Protein AF-A0A644U5X6-F1 (afdb_monomer_lite)

Sequence (179 aa):
MILKSAFLFFARYPDHIGVLKNFNRRSSDDIYLSFKESAESMPVKSLFPEITDYVFGVSDDAVKKRISTIQGLYLFVDYGNIRTVENALKVKRDSFDLSITIAKPFSSNAGLDSIDELLTINRTLELLSLIKSDISQNREDPYVKKLTLPTEIIPFASRELSNSFGFSMVFQMEGIEMI

Organism: NCBI:txid1076179

Foldseek 3Di:
DLLLVVLLVVQLAEALVQSLVVLVDDDPDPVSVVSSVSSVPRPHHHPPHQAPHEAEEAPDPVSLVVLLVDAGKHKYKHWDDWDWDADPVRFIKIKIKIKIFIKGADAPPPPDDPVNVVVRQVVLVVSVVVVLVVLVVVCVPPQSVQKDRFPDKAWDADVSSNRMTYIMTIIMGMDTPPD

Structure (mmCIF, N/CA/C/O backbone):
data_AF-A0A644U5X6-F1
#
_entry.id   AF-A0A644U5X6-F1
#
loop_
_atom_site.group_PDB
_atom_site.id
_atom_site.type_symbol
_atom_site.label_atom_id
_atom_site.label_alt_id
_atom_site.label_comp_id
_atom_site.label_asym_id
_atom_site.label_entity_id
_atom_site.label_seq_id
_atom_site.pdbx_PDB_ins_code
_atom_site.Cartn_x
_atom_site.Cartn_y
_atom_site.Cartn_z
_atom_site.occupancy
_atom_site.B_iso_or_equiv
_atom_site.auth_seq_id
_atom_site.auth_comp_id
_atom_site.auth_asym_id
_atom_site.auth_atom_id
_atom_site.pdbx_PDB_model_num
ATOM 1 N N . MET A 1 1 ? -3.638 -5.787 16.502 1.00 79.06 1 MET A N 1
ATOM 2 C CA . MET A 1 1 ? -2.913 -4.506 16.355 1.00 79.06 1 MET A CA 1
ATOM 3 C C . MET A 1 1 ? -3.249 -3.917 14.992 1.00 79.06 1 MET A C 1
ATOM 5 O O . MET A 1 1 ? -3.104 -4.630 14.005 1.00 79.06 1 MET A O 1
ATOM 9 N N . ILE A 1 2 ? -3.724 -2.669 14.936 1.00 87.25 2 ILE A N 1
ATOM 10 C CA . ILE A 1 2 ? -4.297 -2.057 13.721 1.00 87.25 2 ILE A CA 1
ATOM 11 C C . ILE A 1 2 ? -3.328 -2.011 12.531 1.00 87.25 2 ILE A C 1
ATOM 13 O O . ILE A 1 2 ? -3.717 -2.371 11.422 1.00 87.25 2 ILE A O 1
ATOM 17 N N . LEU A 1 3 ? -2.053 -1.686 12.771 1.00 91.31 3 LEU A N 1
ATOM 18 C CA . LEU A 1 3 ? -1.026 -1.628 11.725 1.00 91.31 3 LEU A CA 1
ATOM 19 C C . LEU A 1 3 ? -0.733 -3.004 11.117 1.00 91.31 3 LEU A C 1
ATOM 21 O O . LEU A 1 3 ? -0.629 -3.124 9.902 1.00 91.31 3 LEU A O 1
ATOM 25 N N . LYS A 1 4 ? -0.679 -4.063 11.939 1.00 93.31 4 LYS A N 1
ATOM 26 C CA . LYS A 1 4 ? -0.532 -5.446 11.449 1.00 93.31 4 LYS A CA 1
ATOM 27 C C . LYS A 1 4 ? -1.712 -5.832 10.553 1.00 93.31 4 LYS A C 1
ATOM 29 O O . LYS A 1 4 ? -1.512 -6.438 9.506 1.00 93.31 4 LYS A O 1
ATOM 34 N N . SER A 1 5 ? -2.933 -5.474 10.952 1.00 92.62 5 SER A N 1
ATOM 35 C CA . SER A 1 5 ? -4.136 -5.737 10.154 1.00 92.62 5 SER A CA 1
ATOM 36 C C . SER A 1 5 ? -4.123 -4.968 8.831 1.00 92.62 5 SER A C 1
ATOM 38 O O . SER A 1 5 ? -4.407 -5.569 7.801 1.00 92.62 5 SER A O 1
ATOM 40 N N . ALA A 1 6 ? -3.728 -3.690 8.843 1.00 94.00 6 ALA A N 1
ATOM 41 C CA . ALA A 1 6 ? -3.571 -2.893 7.628 1.00 94.00 6 ALA A CA 1
ATOM 42 C C . ALA A 1 6 ? -2.524 -3.493 6.685 1.00 94.00 6 ALA A C 1
ATOM 44 O O . ALA A 1 6 ? -2.807 -3.708 5.508 1.00 94.00 6 ALA A O 1
ATOM 45 N N . PHE A 1 7 ? -1.352 -3.851 7.217 1.00 96.56 7 PHE A N 1
ATOM 46 C CA . PHE A 1 7 ? -0.299 -4.504 6.447 1.00 96.56 7 PHE A CA 1
ATOM 47 C C . PHE A 1 7 ? -0.821 -5.763 5.745 1.00 96.56 7 PHE A C 1
ATOM 49 O O . PHE A 1 7 ? -0.714 -5.898 4.530 1.00 96.56 7 PHE A O 1
ATOM 56 N N . LEU A 1 8 ? -1.422 -6.687 6.503 1.00 96.81 8 LEU A N 1
ATOM 57 C CA . LEU A 1 8 ? -1.889 -7.963 5.957 1.00 96.81 8 LEU A CA 1
ATOM 58 C C . LEU A 1 8 ? -3.035 -7.779 4.956 1.00 96.81 8 LEU A C 1
ATOM 60 O O . LEU A 1 8 ? -3.099 -8.503 3.968 1.00 96.81 8 LEU A O 1
ATOM 64 N N . PHE A 1 9 ? -3.922 -6.808 5.177 1.00 95.69 9 PHE A N 1
ATOM 65 C CA . PHE A 1 9 ? -5.031 -6.546 4.266 1.00 95.69 9 PHE A CA 1
ATOM 66 C C . PHE A 1 9 ? -4.547 -6.088 2.883 1.00 95.69 9 PHE A C 1
ATOM 68 O O . PHE A 1 9 ? -4.966 -6.646 1.865 1.00 95.69 9 PHE A O 1
ATOM 75 N N . PHE A 1 10 ? -3.634 -5.111 2.839 1.00 96.94 10 PHE A N 1
ATOM 76 C CA . PHE A 1 10 ? -3.108 -4.574 1.579 1.00 96.94 10 PHE A CA 1
ATOM 77 C C . PHE A 1 10 ? -2.022 -5.459 0.946 1.00 96.94 10 PHE A C 1
ATOM 79 O O . PHE A 1 10 ? -1.844 -5.422 -0.269 1.00 96.94 10 PHE A O 1
ATOM 86 N N . ALA A 1 11 ? -1.360 -6.324 1.718 1.00 98.12 11 ALA A N 1
ATOM 87 C CA . ALA A 1 11 ? -0.408 -7.312 1.203 1.00 98.12 11 ALA A CA 1
ATOM 88 C C . ALA A 1 11 ? -1.039 -8.371 0.272 1.00 98.12 11 ALA A C 1
ATOM 90 O O . ALA A 1 11 ? -0.316 -9.110 -0.394 1.00 98.12 11 ALA A O 1
ATOM 91 N N . ARG A 1 12 ? -2.375 -8.459 0.191 1.00 97.44 12 ARG A N 1
ATOM 92 C CA . ARG A 1 12 ? -3.079 -9.378 -0.725 1.00 97.44 12 ARG A CA 1
ATOM 93 C C . ARG A 1 12 ? -2.930 -8.976 -2.197 1.00 97.44 12 ARG A C 1
ATOM 95 O O . ARG A 1 12 ? -3.070 -9.828 -3.072 1.00 97.44 12 ARG A O 1
ATOM 102 N N . TYR A 1 13 ? -2.665 -7.697 -2.468 1.00 98.31 13 TYR A N 1
ATOM 103 C CA . TYR A 1 13 ? -2.634 -7.148 -3.823 1.00 98.31 13 TYR A CA 1
ATOM 104 C C . TYR A 1 13 ? -1.307 -7.390 -4.564 1.00 98.31 13 TYR A C 1
ATOM 106 O O . TYR A 1 13 ? -1.360 -8.003 -5.627 1.00 98.31 13 TYR A O 1
ATOM 114 N N . PRO A 1 14 ? -0.137 -6.967 -4.050 1.00 98.62 14 PRO A N 1
ATOM 115 C CA . PRO A 1 14 ? 1.125 -7.088 -4.780 1.00 98.62 14 PRO A CA 1
ATOM 116 C C . PRO A 1 14 ? 1.661 -8.522 -4.855 1.00 98.62 14 PRO A C 1
ATOM 118 O O . PRO A 1 14 ? 1.184 -9.435 -4.171 1.00 98.62 14 PRO A O 1
ATOM 121 N N . ASP A 1 15 ? 2.698 -8.716 -5.673 1.00 98.38 15 ASP A N 1
ATOM 122 C CA . ASP A 1 15 ? 3.490 -9.943 -5.694 1.00 98.38 15 ASP A CA 1
ATOM 123 C C . ASP A 1 15 ? 3.928 -10.299 -4.264 1.00 98.38 15 ASP A C 1
ATOM 125 O O . ASP A 1 15 ? 4.507 -9.493 -3.525 1.00 98.38 15 ASP A O 1
ATOM 129 N N . HIS A 1 16 ? 3.632 -11.532 -3.863 1.00 98.00 16 HIS A N 1
ATOM 130 C CA . HIS A 1 16 ? 3.904 -12.031 -2.530 1.00 98.00 16 HIS A CA 1
ATOM 131 C C . HIS A 1 16 ? 5.401 -12.035 -2.212 1.00 98.00 16 HIS A C 1
ATOM 133 O O . HIS A 1 16 ? 5.791 -11.766 -1.077 1.00 98.00 16 HIS A O 1
ATOM 139 N N . ILE A 1 17 ? 6.257 -12.258 -3.211 1.00 97.19 17 ILE A N 1
ATOM 140 C CA . ILE A 1 17 ? 7.708 -12.126 -3.061 1.00 97.19 17 ILE A CA 1
ATOM 141 C C . ILE A 1 17 ? 8.053 -10.684 -2.664 1.00 97.19 17 ILE A C 1
ATOM 143 O O . ILE A 1 17 ? 8.829 -10.466 -1.732 1.00 97.19 17 ILE A O 1
ATOM 147 N N . GLY A 1 18 ? 7.427 -9.694 -3.309 1.00 97.06 18 GLY A N 1
ATOM 148 C CA . GLY A 1 18 ? 7.547 -8.270 -2.985 1.00 97.06 18 GLY A CA 1
ATOM 149 C C . GLY A 1 18 ? 7.077 -7.914 -1.574 1.00 97.06 18 GLY A C 1
ATOM 150 O O . GLY A 1 18 ? 7.711 -7.101 -0.893 1.00 97.06 18 GLY A O 1
ATOM 151 N N . VAL A 1 19 ? 6.010 -8.564 -1.096 1.00 97.88 19 VAL A N 1
ATOM 152 C CA . VAL A 1 19 ? 5.543 -8.467 0.299 1.00 97.88 19 VAL A CA 1
ATOM 153 C C . VAL A 1 19 ? 6.611 -8.967 1.263 1.00 97.88 19 VAL A C 1
ATOM 155 O O . VAL A 1 19 ? 6.957 -8.259 2.212 1.00 97.88 19 VAL A O 1
ATOM 158 N N . LEU A 1 20 ? 7.178 -10.148 1.015 1.00 97.06 20 LEU A N 1
ATOM 159 C CA . LEU A 1 20 ? 8.135 -10.771 1.930 1.00 97.06 20 LEU A CA 1
ATOM 160 C C . LEU A 1 20 ? 9.465 -10.012 2.040 1.00 97.06 20 LEU A C 1
ATOM 162 O O . LEU A 1 20 ? 10.142 -10.131 3.061 1.00 97.06 20 LEU A O 1
ATOM 166 N N . LYS A 1 21 ? 9.800 -9.134 1.081 1.00 95.25 21 LYS A N 1
ATOM 167 C CA . LYS A 1 21 ? 10.949 -8.210 1.191 1.00 95.25 21 LYS A CA 1
ATOM 168 C C . LYS A 1 21 ? 10.862 -7.257 2.396 1.00 95.25 21 LYS A C 1
ATOM 170 O O . LYS A 1 21 ? 11.890 -6.727 2.813 1.00 95.25 21 LYS A O 1
ATOM 175 N N . ASN A 1 22 ? 9.676 -7.054 2.984 1.00 93.81 22 ASN A N 1
ATOM 176 C CA . ASN A 1 22 ? 9.514 -6.323 4.252 1.00 93.81 22 ASN A CA 1
ATOM 177 C C . ASN A 1 22 ? 10.186 -7.047 5.434 1.00 93.81 22 ASN A C 1
ATOM 179 O O . ASN A 1 22 ? 10.555 -6.417 6.424 1.00 93.81 22 ASN A O 1
ATOM 183 N N . PHE A 1 23 ? 10.369 -8.367 5.337 1.00 93.75 23 PHE A N 1
ATOM 184 C CA . PHE A 1 23 ? 10.913 -9.207 6.399 1.00 93.75 23 PHE A CA 1
ATOM 185 C C . PHE A 1 23 ? 12.386 -9.568 6.141 1.00 93.75 23 PHE A C 1
ATOM 187 O O . PHE A 1 23 ? 12.756 -10.735 6.017 1.00 93.75 23 PHE A O 1
ATOM 194 N N . ASN A 1 24 ? 13.236 -8.544 6.027 1.00 83.62 24 ASN A N 1
ATOM 195 C CA . ASN A 1 24 ? 14.625 -8.675 5.568 1.00 83.62 24 ASN A CA 1
ATOM 196 C C . ASN A 1 24 ? 15.676 -8.884 6.677 1.00 83.62 24 ASN A C 1
ATOM 198 O O . ASN A 1 24 ? 16.843 -9.129 6.364 1.00 83.62 24 ASN A O 1
ATOM 202 N N . ARG A 1 25 ? 15.298 -8.814 7.962 1.00 85.94 25 ARG A N 1
ATOM 203 C CA . ARG A 1 25 ? 16.224 -9.048 9.080 1.00 85.94 25 ARG A CA 1
ATOM 204 C C . ARG A 1 25 ? 16.100 -10.472 9.606 1.00 85.94 25 ARG A C 1
ATOM 206 O O . ARG A 1 25 ? 15.002 -10.996 9.780 1.00 85.94 25 ARG A O 1
ATOM 213 N N . ARG A 1 26 ? 17.238 -11.074 9.955 1.00 81.81 26 ARG A N 1
ATOM 214 C CA . ARG A 1 26 ? 17.239 -12.224 10.866 1.00 81.81 26 ARG A CA 1
ATOM 215 C C . ARG A 1 26 ? 16.890 -11.701 12.253 1.00 81.81 26 ARG A C 1
ATOM 217 O O . ARG A 1 26 ? 17.554 -10.800 12.758 1.00 81.81 26 ARG A O 1
ATOM 224 N N . SER A 1 27 ? 15.827 -12.228 12.836 1.00 85.06 27 SER A N 1
ATOM 225 C CA . SER A 1 27 ? 15.346 -11.829 14.151 1.00 85.06 27 SER A CA 1
ATOM 226 C C . SER A 1 27 ? 14.927 -13.075 14.916 1.00 85.06 27 SER A C 1
ATOM 228 O O . SER A 1 27 ? 14.341 -13.980 14.330 1.00 85.06 27 SER A O 1
ATOM 230 N N . SER A 1 28 ? 15.256 -13.118 16.203 1.00 88.25 28 SER A N 1
ATOM 231 C CA . SER A 1 28 ? 14.797 -14.134 17.155 1.00 88.25 28 SER A CA 1
ATOM 232 C C . SER A 1 28 ? 13.600 -13.647 17.979 1.00 88.25 28 SER A C 1
ATOM 234 O O . SER A 1 28 ? 13.304 -14.213 19.021 1.00 88.25 28 SER A O 1
ATOM 236 N N . ASP A 1 29 ? 12.981 -12.539 17.572 1.00 93.19 29 ASP A N 1
ATOM 237 C CA . ASP A 1 29 ? 11.817 -11.956 18.231 1.00 93.19 29 ASP A CA 1
ATOM 238 C C . ASP A 1 29 ? 10.556 -12.716 17.798 1.00 93.19 29 ASP A C 1
ATOM 240 O O . ASP A 1 29 ? 10.193 -12.698 16.617 1.00 93.19 29 ASP A O 1
ATOM 244 N N . ASP A 1 30 ? 9.884 -13.362 18.750 1.00 93.44 30 ASP A N 1
ATOM 245 C CA . ASP A 1 30 ? 8.683 -14.167 18.510 1.00 93.44 30 ASP A CA 1
ATOM 246 C C . ASP A 1 30 ? 7.555 -13.363 17.848 1.00 93.44 30 ASP A C 1
ATOM 248 O O . ASP A 1 30 ? 6.826 -13.888 17.003 1.00 93.44 30 ASP A O 1
ATOM 252 N N . ILE A 1 31 ? 7.427 -12.068 18.163 1.00 91.94 31 ILE A N 1
ATOM 253 C CA . ILE A 1 31 ? 6.408 -11.195 17.562 1.00 91.94 31 ILE A CA 1
ATOM 254 C C . ILE A 1 31 ? 6.725 -10.978 16.082 1.00 91.94 31 ILE A C 1
ATOM 256 O O . ILE A 1 31 ? 5.831 -11.029 15.231 1.00 91.94 31 ILE A O 1
ATOM 260 N N . TYR A 1 32 ? 8.001 -10.759 15.760 1.00 93.56 32 TYR A N 1
ATOM 261 C CA . TYR A 1 32 ? 8.449 -10.605 14.381 1.00 93.56 32 TYR A CA 1
ATOM 262 C C . TYR A 1 32 ? 8.269 -11.898 13.582 1.00 93.56 32 TYR A C 1
ATOM 264 O O . TYR A 1 32 ? 7.755 -11.855 12.463 1.00 93.56 32 TYR A O 1
ATOM 272 N N . LEU A 1 33 ? 8.655 -13.040 14.158 1.00 94.75 33 LEU A N 1
ATOM 273 C CA . LEU A 1 33 ? 8.525 -14.352 13.525 1.00 94.75 33 LEU A CA 1
ATOM 274 C C . LEU A 1 33 ? 7.056 -14.710 13.277 1.00 94.75 33 LEU A C 1
ATOM 276 O O . LEU A 1 33 ? 6.698 -15.041 12.150 1.00 94.75 33 LEU A O 1
ATOM 280 N N . SER A 1 34 ? 6.187 -14.522 14.273 1.00 95.19 34 SER A N 1
ATOM 281 C CA . SER A 1 34 ? 4.741 -14.728 14.129 1.00 95.19 34 SER A CA 1
ATOM 282 C C . SER A 1 34 ? 4.122 -13.807 13.073 1.00 95.19 34 SER A C 1
ATOM 284 O O . SER A 1 34 ? 3.209 -14.200 12.342 1.00 95.19 34 SER A O 1
ATOM 286 N N . PHE A 1 35 ? 4.588 -12.558 12.960 1.00 96.19 35 PHE A N 1
ATOM 287 C CA . PHE A 1 35 ? 4.106 -11.654 11.917 1.00 96.19 35 PHE A CA 1
ATOM 288 C C . PHE A 1 35 ? 4.566 -12.098 10.526 1.00 96.19 35 PHE A C 1
ATOM 290 O O . PHE A 1 35 ? 3.745 -12.153 9.609 1.00 96.19 35 PHE A O 1
ATOM 297 N N . LYS A 1 36 ? 5.836 -12.478 10.378 1.00 96.50 36 LYS A N 1
ATOM 298 C CA . LYS A 1 36 ? 6.348 -13.033 9.126 1.00 96.50 36 LYS A CA 1
ATOM 299 C C . LYS A 1 36 ? 5.551 -14.271 8.705 1.00 96.50 36 LYS A C 1
ATOM 301 O O . LYS A 1 36 ? 5.073 -14.313 7.578 1.00 96.50 36 LYS A O 1
ATOM 306 N N . GLU A 1 37 ? 5.313 -15.202 9.625 1.00 96.38 37 GLU A N 1
ATOM 307 C CA . GLU A 1 37 ? 4.499 -16.397 9.379 1.00 96.38 37 GLU A CA 1
ATOM 308 C C . GLU A 1 37 ? 3.056 -16.038 8.990 1.00 96.38 37 GLU A C 1
ATOM 310 O O . GLU A 1 37 ? 2.501 -16.613 8.055 1.00 96.38 37 GLU A O 1
ATOM 315 N N . SER A 1 38 ? 2.450 -15.035 9.640 1.00 97.00 38 SER A N 1
ATOM 316 C CA . SER A 1 38 ? 1.114 -14.538 9.265 1.00 97.00 38 SER A CA 1
ATOM 317 C C . SER A 1 38 ? 1.083 -14.017 7.824 1.00 97.00 38 SER A C 1
ATOM 319 O O . SER A 1 38 ? 0.096 -14.225 7.128 1.00 97.00 38 SER A O 1
ATOM 321 N N . ALA A 1 39 ? 2.143 -13.333 7.374 1.00 97.25 39 ALA A N 1
ATOM 322 C CA . ALA A 1 39 ? 2.259 -12.883 5.990 1.00 97.25 39 ALA A CA 1
ATOM 323 C C . ALA A 1 39 ? 2.460 -14.080 5.044 1.00 97.25 39 ALA A C 1
ATOM 325 O O . ALA A 1 39 ? 1.747 -14.215 4.054 1.00 97.25 39 ALA A O 1
ATOM 326 N N . GLU A 1 40 ? 3.368 -14.999 5.373 1.00 96.69 40 GLU A N 1
ATOM 327 C CA . GLU A 1 40 ? 3.657 -16.202 4.579 1.00 96.69 40 GLU A CA 1
ATOM 328 C C . GLU A 1 40 ? 2.459 -17.154 4.452 1.00 96.69 40 GLU A C 1
ATOM 330 O O . GLU A 1 40 ? 2.348 -17.861 3.455 1.00 96.69 40 GLU A O 1
ATOM 335 N N . SER A 1 41 ? 1.536 -17.164 5.412 1.00 96.75 41 SER A N 1
ATOM 336 C CA . SER A 1 41 ? 0.361 -18.050 5.438 1.00 96.75 41 SER A CA 1
ATOM 337 C C . SER A 1 41 ?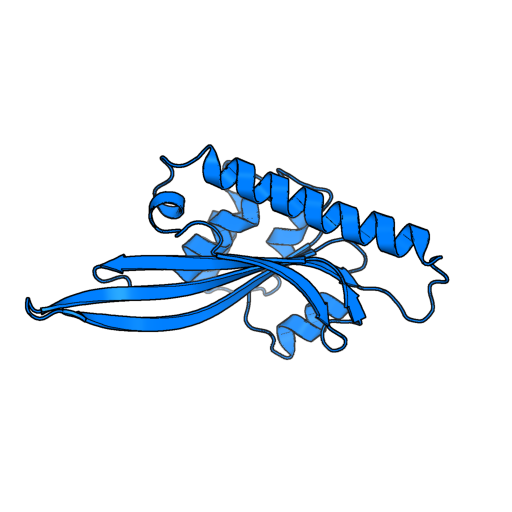 -0.935 -17.389 4.953 1.00 96.75 41 SER A C 1
ATOM 339 O O . SER A 1 41 ? -2.008 -17.982 5.066 1.00 96.75 41 SER A O 1
ATOM 341 N N . MET A 1 42 ? -0.865 -16.179 4.382 1.00 96.00 42 MET A N 1
ATOM 342 C CA . MET A 1 42 ? -2.052 -15.471 3.891 1.00 96.00 42 MET A CA 1
ATOM 343 C C . MET A 1 42 ? -2.848 -16.318 2.877 1.00 96.00 42 MET A C 1
ATOM 345 O O . MET A 1 42 ? -2.259 -16.838 1.931 1.00 96.00 42 MET A O 1
ATOM 349 N N . PRO A 1 43 ? -4.183 -16.421 3.009 1.00 93.62 43 PRO A N 1
ATOM 350 C CA . PRO A 1 43 ? -4.996 -17.257 2.121 1.00 93.62 43 PRO A CA 1
ATOM 351 C C . PRO A 1 43 ? -5.123 -16.677 0.707 1.00 93.62 43 PRO A C 1
ATOM 353 O O . PRO A 1 43 ? -5.260 -17.417 -0.260 1.00 93.62 43 PRO A O 1
ATOM 356 N N . VAL A 1 44 ? -5.069 -15.349 0.590 1.00 93.69 44 VAL A N 1
ATOM 357 C CA . VAL A 1 44 ? -5.150 -14.615 -0.674 1.00 93.69 44 VAL A CA 1
ATOM 358 C C . VAL A 1 44 ? -3.856 -13.837 -0.853 1.00 93.69 44 VAL A C 1
ATOM 360 O O . VAL A 1 44 ? -3.446 -13.096 0.043 1.00 93.69 44 VAL A O 1
ATOM 363 N N . LYS A 1 45 ? -3.209 -14.021 -2.002 1.00 96.12 45 LYS A N 1
ATOM 364 C CA . LYS A 1 45 ? -1.906 -13.444 -2.331 1.00 96.12 45 LYS A CA 1
ATOM 365 C C . LYS A 1 45 ? -1.889 -13.040 -3.797 1.00 96.12 45 LYS A C 1
ATOM 367 O O . LYS A 1 45 ? -2.463 -13.750 -4.618 1.00 96.12 45 LYS A O 1
ATOM 372 N N . SER A 1 46 ? -1.180 -11.960 -4.113 1.00 97.50 46 SER A N 1
ATOM 373 C CA . SER A 1 46 ? -0.862 -11.580 -5.494 1.00 97.50 46 SER A CA 1
ATOM 374 C C . SER A 1 46 ? -2.078 -11.456 -6.407 1.00 97.50 46 SER A C 1
ATOM 376 O O . SER A 1 46 ? -2.059 -11.952 -7.529 1.00 97.50 46 SER A O 1
ATOM 378 N N . LEU A 1 47 ? -3.131 -10.775 -5.942 1.00 97.81 47 LEU A N 1
ATOM 379 C CA . LEU A 1 47 ? -4.292 -10.453 -6.784 1.00 97.81 47 LEU A CA 1
ATOM 380 C C . LEU A 1 47 ? -3.897 -9.615 -8.012 1.00 97.81 47 LEU A C 1
ATOM 382 O O . LEU A 1 47 ? -4.472 -9.781 -9.084 1.00 97.81 47 LEU A O 1
ATOM 386 N N . PHE A 1 48 ? -2.888 -8.752 -7.865 1.00 98.12 48 PHE A N 1
ATOM 387 C CA . PHE A 1 48 ? -2.321 -7.910 -8.917 1.00 98.12 48 PHE A CA 1
ATOM 388 C C . PHE A 1 48 ? -0.786 -8.043 -8.921 1.00 98.12 48 PHE A C 1
ATOM 390 O O . PHE A 1 48 ? -0.083 -7.145 -8.452 1.00 98.12 48 PHE A O 1
ATOM 397 N N . PRO A 1 49 ? -0.238 -9.156 -9.449 1.00 97.50 49 PRO A N 1
ATOM 398 C CA . PRO A 1 49 ? 1.198 -9.457 -9.384 1.00 97.50 49 PRO A CA 1
ATOM 399 C C . PRO A 1 49 ? 2.066 -8.489 -10.204 1.00 97.50 49 PRO A C 1
ATOM 401 O O . PRO A 1 49 ? 3.275 -8.440 -10.023 1.00 97.50 49 PRO A O 1
ATOM 404 N N . GLU A 1 50 ? 1.454 -7.687 -11.080 1.00 97.56 50 GLU A N 1
ATOM 405 C CA . GLU A 1 50 ? 2.106 -6.570 -11.777 1.00 97.56 50 GLU A CA 1
ATOM 406 C C . GLU A 1 50 ? 2.687 -5.528 -10.802 1.00 97.56 50 GLU A C 1
ATOM 408 O O . GLU A 1 50 ? 3.662 -4.846 -11.116 1.00 97.56 50 GLU A O 1
ATOM 413 N N . ILE A 1 51 ? 2.113 -5.422 -9.600 1.00 98.38 51 ILE A N 1
ATOM 414 C CA . ILE A 1 51 ? 2.676 -4.639 -8.505 1.00 98.38 51 ILE A CA 1
ATOM 415 C C . ILE A 1 51 ? 3.761 -5.485 -7.831 1.00 98.38 51 ILE A C 1
ATOM 417 O O . ILE A 1 51 ? 3.472 -6.340 -6.994 1.00 98.38 51 ILE A O 1
ATOM 421 N N . THR A 1 52 ? 5.020 -5.254 -8.192 1.00 97.94 52 THR A N 1
ATOM 422 C CA . THR A 1 52 ? 6.145 -6.128 -7.826 1.00 97.94 52 THR A CA 1
ATOM 423 C C . THR A 1 52 ? 6.631 -5.941 -6.397 1.00 97.94 52 THR A C 1
ATOM 425 O O . THR A 1 52 ? 7.291 -6.823 -5.845 1.00 97.94 52 THR A O 1
ATOM 428 N N . ASP A 1 53 ? 6.352 -4.786 -5.794 1.00 98.12 53 ASP A N 1
ATOM 429 C CA . ASP A 1 53 ? 6.885 -4.420 -4.488 1.00 98.12 53 ASP A CA 1
ATOM 430 C C . ASP A 1 53 ? 5.814 -3.827 -3.572 1.00 98.12 53 ASP A C 1
ATOM 432 O O . ASP A 1 53 ? 4.921 -3.090 -3.991 1.00 98.12 53 ASP A O 1
ATOM 436 N N . TYR A 1 54 ? 5.924 -4.154 -2.285 1.00 98.31 54 TYR A N 1
ATOM 437 C CA . TYR A 1 54 ? 5.005 -3.698 -1.249 1.00 98.31 54 TYR A CA 1
ATOM 438 C C . TYR A 1 54 ? 5.746 -2.907 -0.184 1.00 98.31 54 TYR A C 1
ATOM 440 O O . TYR A 1 54 ? 6.532 -3.478 0.570 1.00 98.31 54 TYR A O 1
ATOM 448 N N . VAL A 1 55 ? 5.492 -1.611 -0.089 1.00 97.25 55 VAL A N 1
ATOM 449 C CA . VAL A 1 55 ? 6.128 -0.723 0.883 1.00 97.25 55 VAL A CA 1
ATOM 450 C C . VAL A 1 55 ? 5.091 -0.319 1.925 1.00 97.25 55 VAL A C 1
ATOM 452 O O . VAL A 1 55 ? 4.001 0.116 1.578 1.00 97.25 55 VAL A O 1
ATOM 455 N N . PHE A 1 56 ? 5.415 -0.471 3.205 1.00 96.06 56 PHE A N 1
ATOM 456 C CA . PHE A 1 56 ? 4.531 -0.111 4.312 1.00 96.06 56 PHE A CA 1
ATOM 457 C C . PHE A 1 56 ? 5.328 0.696 5.331 1.00 96.06 56 PHE A C 1
ATOM 459 O O . PHE A 1 56 ? 6.359 0.219 5.809 1.00 96.06 56 PHE A O 1
ATOM 466 N N . GLY A 1 57 ? 4.877 1.905 5.648 1.00 92.81 57 GLY A N 1
ATOM 467 C CA . GLY A 1 57 ? 5.596 2.811 6.541 1.00 92.81 57 GLY A CA 1
ATOM 468 C C . GLY A 1 57 ? 5.185 4.261 6.336 1.00 92.81 57 GLY A C 1
ATOM 469 O O . GLY A 1 57 ? 4.419 4.566 5.432 1.00 92.81 57 GLY A O 1
ATOM 470 N N . VAL A 1 58 ? 5.748 5.149 7.148 1.00 87.50 58 VAL A N 1
ATOM 471 C CA . VAL A 1 58 ? 5.714 6.596 6.890 1.00 87.50 58 VAL A CA 1
ATOM 472 C C . VAL A 1 58 ? 6.837 6.970 5.924 1.00 87.50 58 VAL A C 1
ATOM 474 O O . VAL A 1 58 ? 7.819 6.237 5.823 1.00 87.50 58 VAL A O 1
ATOM 477 N N . SER A 1 59 ? 6.728 8.098 5.218 1.00 79.94 59 SER A N 1
ATOM 478 C CA . SER A 1 59 ? 7.758 8.572 4.272 1.00 79.94 59 SER A CA 1
ATOM 479 C C . SER A 1 59 ? 9.060 9.037 4.965 1.00 79.94 59 SER A C 1
ATOM 481 O O . SER A 1 59 ? 9.427 10.214 4.918 1.00 79.94 59 SER A O 1
ATOM 483 N N . ASP A 1 60 ? 9.775 8.101 5.587 1.00 86.75 60 ASP A N 1
ATOM 484 C CA . ASP A 1 60 ? 11.076 8.272 6.230 1.00 86.75 60 ASP A CA 1
ATOM 485 C C . ASP A 1 60 ? 12.245 7.827 5.327 1.00 86.75 60 ASP A C 1
ATOM 487 O O . ASP A 1 60 ? 12.067 7.375 4.189 1.00 86.75 60 ASP A O 1
ATOM 491 N N . ASP A 1 61 ? 13.474 7.956 5.830 1.00 89.75 61 ASP A N 1
ATOM 492 C CA . ASP A 1 61 ? 14.683 7.589 5.084 1.00 89.75 61 ASP A CA 1
ATOM 493 C C . ASP A 1 61 ? 14.745 6.094 4.732 1.00 89.75 61 ASP A C 1
ATOM 495 O O . ASP A 1 61 ? 15.311 5.721 3.699 1.00 89.75 61 ASP A O 1
ATOM 499 N N . ALA A 1 62 ? 14.152 5.221 5.553 1.00 88.31 62 ALA A N 1
ATOM 500 C CA . ALA A 1 62 ? 14.126 3.787 5.290 1.00 88.31 62 ALA A CA 1
ATOM 501 C C . ALA A 1 62 ? 13.186 3.457 4.121 1.00 88.31 62 ALA A C 1
ATOM 503 O O . ALA A 1 62 ? 13.560 2.684 3.232 1.00 88.31 62 ALA A O 1
ATOM 504 N N . VAL A 1 63 ? 12.007 4.083 4.075 1.00 91.50 63 VAL A N 1
ATOM 505 C CA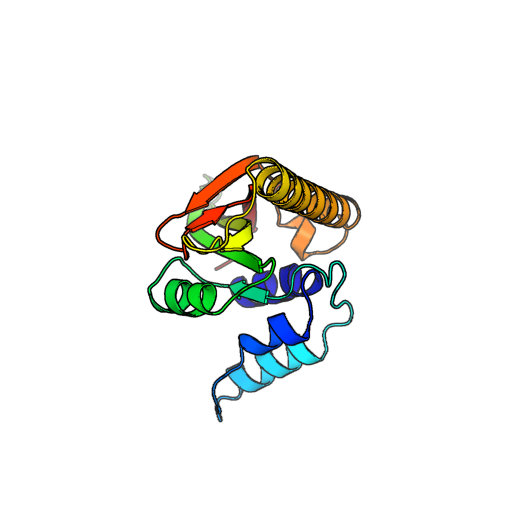 . VAL A 1 63 ? 11.060 3.976 2.957 1.00 91.50 63 VAL A CA 1
ATOM 506 C C . VAL A 1 63 ? 11.662 4.544 1.674 1.00 91.50 63 VAL A C 1
ATOM 508 O O . VAL A 1 63 ? 11.654 3.858 0.648 1.00 91.50 63 VAL A O 1
ATOM 511 N N . LYS A 1 64 ? 12.277 5.732 1.732 1.00 92.75 64 LYS A N 1
ATOM 512 C CA . LYS A 1 64 ? 12.967 6.349 0.583 1.00 92.75 64 LYS A CA 1
ATOM 513 C C . LYS A 1 64 ? 14.060 5.442 0.020 1.00 92.75 64 LYS A C 1
ATOM 515 O O . LYS A 1 64 ? 14.104 5.189 -1.184 1.00 92.75 64 LYS A O 1
ATOM 520 N N . LYS A 1 65 ? 14.912 4.892 0.893 1.00 91.62 65 LYS A N 1
ATOM 521 C CA . LYS A 1 65 ? 15.977 3.957 0.503 1.00 91.62 65 LYS A CA 1
ATOM 522 C C . LYS A 1 65 ? 15.428 2.670 -0.100 1.00 91.62 65 LYS A C 1
ATOM 524 O O . LYS A 1 65 ? 16.052 2.093 -0.982 1.00 91.62 65 LYS A O 1
ATOM 529 N N . ARG A 1 66 ? 14.286 2.182 0.379 1.00 92.00 66 ARG A N 1
ATOM 530 C CA . ARG A 1 66 ? 13.668 0.997 -0.207 1.00 92.00 66 ARG A CA 1
ATOM 531 C C . ARG A 1 66 ? 13.148 1.286 -1.609 1.00 92.00 66 ARG A C 1
ATOM 533 O O . ARG A 1 66 ? 13.446 0.516 -2.519 1.00 92.00 66 ARG A O 1
ATOM 540 N N . ILE A 1 67 ? 12.415 2.384 -1.785 1.00 94.06 67 ILE A N 1
ATOM 541 C CA . ILE A 1 67 ? 11.821 2.752 -3.077 1.00 94.06 67 ILE A CA 1
ATOM 542 C C . ILE A 1 67 ? 12.899 2.993 -4.136 1.00 94.06 67 ILE A C 1
ATOM 544 O O . ILE A 1 67 ? 12.713 2.579 -5.276 1.00 94.06 67 ILE A O 1
ATOM 548 N N . SER A 1 68 ? 14.070 3.513 -3.758 1.00 92.44 68 SER A N 1
ATOM 549 C CA . SER A 1 68 ? 15.179 3.699 -4.704 1.00 92.44 68 SER A CA 1
ATOM 550 C C . SER A 1 68 ? 15.749 2.413 -5.303 1.00 92.44 68 SER A C 1
ATOM 552 O O . SER A 1 68 ? 16.477 2.475 -6.291 1.00 92.44 68 SER A O 1
ATOM 554 N N . THR A 1 69 ? 15.410 1.248 -4.745 1.00 92.75 69 THR A N 1
ATOM 555 C CA . THR A 1 69 ? 15.801 -0.058 -5.298 1.00 92.75 69 THR A CA 1
ATOM 556 C C . THR A 1 69 ? 14.733 -0.690 -6.191 1.00 92.75 69 THR A C 1
ATOM 558 O O . THR A 1 69 ? 14.995 -1.711 -6.827 1.00 92.75 69 THR A O 1
ATOM 561 N N . ILE A 1 70 ? 13.534 -0.106 -6.246 1.00 94.38 70 ILE A N 1
ATOM 562 C CA . ILE A 1 70 ? 12.402 -0.634 -7.006 1.00 94.38 70 ILE A CA 1
ATOM 563 C C . ILE A 1 70 ? 12.496 -0.151 -8.457 1.00 94.38 70 ILE A C 1
ATOM 565 O O . ILE A 1 70 ? 12.782 1.013 -8.719 1.00 94.38 70 ILE A O 1
ATOM 569 N N . GLN A 1 71 ? 12.240 -1.051 -9.408 1.00 91.25 71 GLN A N 1
ATOM 570 C CA . GLN A 1 71 ? 12.177 -0.727 -10.843 1.00 91.25 71 GLN A CA 1
ATOM 571 C C . GLN A 1 71 ? 10.752 -0.830 -11.413 1.00 91.25 71 GLN A C 1
ATOM 573 O O . GLN A 1 71 ? 10.429 -0.183 -12.410 1.00 91.25 71 GLN A O 1
ATOM 578 N N . GLY A 1 72 ? 9.913 -1.674 -10.804 1.00 93.56 72 GLY A N 1
ATOM 579 C CA . GLY A 1 72 ? 8.535 -1.925 -11.217 1.00 93.56 72 GLY A CA 1
ATOM 580 C C . GLY A 1 72 ? 7.515 -1.030 -10.516 1.00 93.56 72 GLY A C 1
ATOM 581 O O . GLY A 1 72 ? 7.860 -0.039 -9.869 1.00 93.56 72 GLY A O 1
ATOM 582 N N . LEU A 1 73 ? 6.242 -1.403 -10.649 1.00 97.06 73 LEU A N 1
ATOM 583 C CA . LEU A 1 73 ? 5.165 -0.798 -9.873 1.00 97.06 73 LEU A CA 1
ATOM 584 C C . LEU A 1 73 ? 5.275 -1.234 -8.413 1.00 97.06 73 LEU A C 1
ATOM 586 O O . LEU A 1 73 ? 5.474 -2.414 -8.123 1.00 97.06 73 LEU A O 1
ATOM 590 N N . TYR A 1 74 ? 5.073 -0.301 -7.491 1.00 98.19 74 TYR A N 1
ATOM 591 C CA . TYR A 1 74 ? 4.959 -0.610 -6.072 1.00 98.19 74 TYR A CA 1
ATOM 592 C C . TYR A 1 74 ? 3.630 -0.135 -5.502 1.00 98.19 74 TYR A C 1
ATOM 594 O O . TYR A 1 74 ? 3.085 0.883 -5.926 1.00 98.19 74 TYR A O 1
ATOM 602 N N . LEU A 1 75 ? 3.136 -0.868 -4.505 1.00 98.56 75 LEU A N 1
ATOM 603 C CA . LEU A 1 75 ? 2.061 -0.431 -3.626 1.00 98.56 75 LEU A CA 1
ATOM 604 C C . LEU A 1 75 ? 2.694 0.103 -2.346 1.00 98.56 75 LEU A C 1
ATOM 606 O O . LEU A 1 75 ? 3.297 -0.657 -1.589 1.00 98.56 75 LEU A O 1
ATOM 610 N N . PHE A 1 76 ? 2.552 1.400 -2.111 1.00 98.06 76 PHE A N 1
ATOM 611 C CA . PHE A 1 76 ? 2.975 2.059 -0.886 1.00 98.06 76 PHE A CA 1
ATOM 612 C C . PHE A 1 76 ? 1.767 2.346 -0.004 1.00 98.06 76 PHE A C 1
ATOM 614 O O . PHE A 1 76 ? 0.834 3.014 -0.434 1.00 98.06 76 PHE A O 1
ATOM 621 N N . VAL A 1 77 ? 1.785 1.832 1.220 1.00 97.00 77 VAL A N 1
ATOM 622 C CA . VAL A 1 77 ? 0.780 2.116 2.241 1.00 97.00 77 VAL A CA 1
ATOM 623 C C . VAL A 1 77 ? 1.397 3.061 3.259 1.00 97.00 77 VAL A C 1
ATOM 625 O O . VAL A 1 77 ? 2.293 2.660 4.008 1.00 97.00 77 VAL A O 1
ATOM 628 N N . ASP A 1 78 ? 0.895 4.291 3.261 1.00 94.06 78 ASP A N 1
ATOM 629 C CA . ASP A 1 78 ? 1.256 5.337 4.211 1.00 94.06 78 ASP A CA 1
ATOM 630 C C . ASP A 1 78 ? 0.167 5.453 5.273 1.00 94.06 78 ASP A C 1
ATOM 632 O O . ASP A 1 78 ? -1.027 5.331 4.980 1.00 94.06 78 ASP A O 1
ATOM 636 N N . TYR A 1 79 ? 0.574 5.685 6.511 1.00 91.44 79 TYR A N 1
ATOM 637 C CA . TYR A 1 79 ? -0.335 5.833 7.631 1.00 91.44 79 TYR A CA 1
ATOM 638 C C . TYR A 1 79 ? -0.015 7.082 8.437 1.00 91.44 79 TYR A C 1
ATOM 640 O O . TYR A 1 79 ? 1.137 7.395 8.724 1.00 91.44 79 TYR A O 1
ATOM 648 N N . GLY A 1 80 ? -1.072 7.791 8.813 1.00 85.50 80 GLY A N 1
ATOM 649 C CA . GLY A 1 80 ? -0.978 9.108 9.410 1.00 85.50 80 GLY A CA 1
ATOM 650 C C . GLY A 1 80 ? -1.527 9.154 10.826 1.00 85.50 80 GLY A C 1
ATOM 651 O O . GLY A 1 80 ? -1.242 8.311 11.680 1.00 85.50 80 GLY A O 1
ATOM 652 N N . ASN A 1 81 ? -2.300 10.206 11.076 1.00 86.50 81 ASN A N 1
ATOM 653 C CA . ASN A 1 81 ? -2.770 10.542 12.406 1.00 86.50 81 ASN A CA 1
ATOM 654 C C . ASN A 1 81 ? -3.751 9.496 12.934 1.00 86.50 81 ASN A C 1
ATOM 656 O O . ASN A 1 81 ? -4.626 9.013 12.215 1.00 86.50 81 ASN A O 1
ATOM 660 N N . ILE A 1 82 ? -3.647 9.235 14.235 1.00 88.44 82 ILE A N 1
ATOM 661 C CA . ILE A 1 82 ? -4.712 8.620 15.018 1.00 88.44 82 ILE A CA 1
ATOM 662 C C . ILE A 1 82 ? -5.334 9.728 15.864 1.00 88.44 82 ILE A C 1
ATOM 664 O O . ILE A 1 82 ? -4.620 10.495 16.513 1.00 88.44 82 ILE A O 1
ATOM 668 N N . ARG A 1 83 ? -6.659 9.848 15.830 1.00 90.12 83 ARG A N 1
ATOM 669 C CA . ARG A 1 83 ? -7.410 10.855 16.587 1.00 90.12 83 ARG A CA 1
ATOM 670 C C . ARG A 1 83 ? -8.467 10.158 17.420 1.00 90.12 83 ARG A C 1
ATOM 672 O O . ARG A 1 83 ? -9.150 9.289 16.896 1.00 90.12 83 ARG A O 1
ATOM 679 N N . THR A 1 84 ? -8.644 10.602 18.657 1.00 90.19 84 THR A N 1
ATOM 680 C CA . THR A 1 84 ? -9.728 10.156 19.537 1.00 90.19 84 THR A CA 1
ATOM 681 C C . THR A 1 84 ? -10.655 11.330 19.802 1.00 90.19 84 THR A C 1
ATOM 683 O O . THR A 1 84 ? -10.214 12.390 20.248 1.00 90.19 84 THR A O 1
ATOM 686 N N . VAL A 1 85 ? -11.943 11.141 19.540 1.00 90.00 85 VAL A N 1
ATOM 687 C CA . VAL A 1 85 ? -12.999 12.096 19.876 1.00 90.00 85 VAL A CA 1
ATOM 688 C C . VAL A 1 85 ? -13.925 11.446 20.893 1.00 90.00 85 VAL A C 1
ATOM 690 O O . VAL A 1 85 ? -14.464 10.367 20.655 1.00 90.00 85 VAL A O 1
ATOM 693 N N . GLU A 1 86 ? -14.121 12.106 22.031 1.00 90.12 86 GLU A N 1
ATOM 694 C CA . GLU A 1 86 ? -15.078 11.682 23.052 1.00 90.12 86 GLU A CA 1
ATOM 695 C C . GLU A 1 86 ? -16.383 12.468 22.889 1.00 90.12 86 GLU A C 1
ATOM 697 O O . GLU A 1 86 ? -16.375 13.696 22.785 1.00 90.12 86 GLU A O 1
ATOM 702 N N . ASN A 1 87 ? -17.513 11.764 22.832 1.00 87.12 87 ASN A N 1
ATOM 703 C CA . ASN A 1 87 ? -18.823 12.408 22.767 1.00 87.12 87 ASN A CA 1
ATOM 704 C C . ASN A 1 87 ? -19.369 12.742 24.170 1.00 87.12 87 ASN A C 1
ATOM 706 O O . ASN A 1 87 ? -18.833 12.321 25.191 1.00 87.12 87 ASN A O 1
ATOM 710 N N . ALA A 1 88 ? -20.499 13.454 24.233 1.00 88.56 88 ALA A N 1
ATOM 711 C CA . ALA A 1 88 ? -21.143 13.829 25.500 1.00 88.56 88 ALA A CA 1
ATOM 712 C C . ALA A 1 88 ? -21.560 12.630 26.386 1.00 88.56 88 ALA A C 1
ATOM 714 O O . ALA A 1 88 ? -21.793 12.801 27.580 1.00 88.56 88 ALA A O 1
ATOM 715 N N . LEU A 1 89 ? -21.643 11.422 25.816 1.00 89.94 89 LEU A N 1
ATOM 716 C CA . LEU A 1 89 ? -21.948 10.170 26.515 1.00 89.94 89 LEU A CA 1
ATOM 717 C C . LEU A 1 89 ? -20.682 9.410 26.954 1.00 89.94 89 LEU A C 1
ATOM 719 O O . LEU A 1 89 ? -20.785 8.251 27.349 1.00 89.94 89 LEU A O 1
ATOM 723 N N . LYS A 1 90 ? -19.499 10.038 26.887 1.00 87.38 90 LYS A N 1
ATOM 724 C CA . LYS A 1 90 ? -18.187 9.436 27.190 1.00 87.38 90 LYS A CA 1
ATOM 725 C C . LYS A 1 90 ? -17.807 8.253 26.295 1.00 87.38 90 LYS A C 1
ATOM 727 O O . LYS A 1 90 ? -16.960 7.442 26.658 1.00 87.38 90 LYS A O 1
ATOM 732 N N . VAL A 1 91 ? -18.419 8.142 25.117 1.00 86.19 91 VAL A N 1
ATOM 733 C CA . VAL A 1 91 ? -18.013 7.154 24.113 1.00 86.19 91 VAL A CA 1
ATOM 734 C C . VAL A 1 91 ? -16.853 7.735 23.320 1.00 86.19 91 VAL A C 1
ATOM 736 O O . VAL A 1 91 ? -16.984 8.805 22.719 1.00 86.19 91 VAL A O 1
ATOM 739 N N . LYS A 1 92 ? -15.734 7.009 23.305 1.00 87.38 92 LYS A N 1
ATOM 740 C CA . LYS A 1 92 ? -14.536 7.349 22.537 1.00 87.38 92 LYS A CA 1
ATOM 741 C C . LYS A 1 92 ? -14.620 6.741 21.144 1.00 87.38 92 LYS A C 1
ATOM 743 O O . LYS A 1 92 ? -14.789 5.531 20.997 1.00 87.38 92 LYS A O 1
ATOM 748 N N . ARG A 1 93 ? -14.516 7.587 20.125 1.00 88.44 93 ARG A N 1
ATOM 749 C CA . ARG A 1 93 ? -14.386 7.181 18.728 1.00 88.44 93 ARG A CA 1
ATOM 750 C C . ARG A 1 93 ? -12.987 7.513 18.250 1.00 88.44 93 ARG A C 1
ATOM 752 O O . ARG A 1 93 ? -12.567 8.664 18.347 1.00 88.44 93 ARG A O 1
ATOM 759 N N . ASP A 1 94 ? -12.323 6.516 17.695 1.00 90.50 94 ASP A N 1
ATOM 760 C CA . ASP A 1 94 ? -11.009 6.660 17.103 1.00 90.50 94 ASP A CA 1
ATOM 761 C C . ASP A 1 94 ? -11.118 6.729 15.583 1.00 90.50 94 ASP A C 1
ATOM 763 O O . ASP A 1 94 ? -11.944 6.050 14.966 1.00 90.50 94 ASP A O 1
ATOM 767 N N . SER A 1 95 ? -10.263 7.550 14.985 1.00 89.75 95 SER A N 1
ATOM 768 C CA . SER A 1 95 ? -10.065 7.609 13.546 1.00 89.75 95 SER A CA 1
ATOM 769 C C . SER A 1 95 ? -8.589 7.469 13.205 1.00 89.75 95 SER A C 1
ATOM 771 O O . SER A 1 95 ? -7.758 8.113 13.846 1.00 89.75 95 SER A O 1
ATOM 773 N N . PHE A 1 96 ? -8.272 6.684 12.182 1.00 90.75 96 PHE A N 1
ATOM 774 C CA . PHE A 1 96 ? -6.912 6.425 11.722 1.00 90.75 96 PHE A CA 1
ATOM 775 C C . PHE A 1 96 ? -6.793 6.693 10.221 1.00 90.75 96 PHE A C 1
ATOM 777 O O . PHE A 1 96 ? -7.465 6.043 9.417 1.00 90.75 96 PHE A O 1
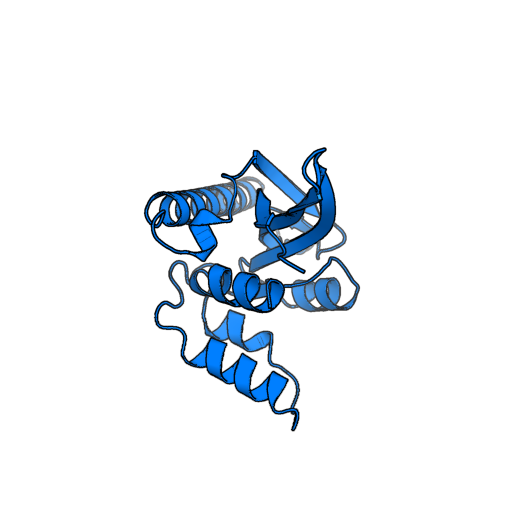ATOM 784 N N . ASP A 1 97 ? -5.947 7.655 9.860 1.00 91.88 97 ASP A N 1
ATOM 785 C CA . ASP A 1 97 ? -5.747 8.068 8.472 1.00 91.88 97 ASP A CA 1
ATOM 786 C C . ASP A 1 97 ? -4.797 7.094 7.764 1.00 91.88 97 ASP A C 1
ATOM 788 O O . ASP A 1 97 ? -3.710 6.788 8.264 1.00 91.88 97 ASP A O 1
ATOM 792 N N . LEU A 1 98 ? -5.187 6.627 6.580 1.00 93.44 98 LEU A N 1
ATOM 793 C CA . LEU A 1 98 ? -4.386 5.712 5.773 1.00 93.44 98 LEU A CA 1
ATOM 794 C C . LEU A 1 98 ? -4.489 6.093 4.300 1.00 93.44 98 LEU A C 1
ATOM 796 O O . LEU A 1 98 ? -5.551 6.469 3.821 1.00 93.44 98 LEU A O 1
ATOM 800 N N . SER A 1 99 ? -3.411 5.946 3.547 1.00 95.12 99 SER A N 1
ATOM 801 C CA . SER A 1 99 ? -3.462 6.040 2.094 1.00 95.12 99 SER A CA 1
ATOM 802 C C . SER A 1 99 ? -2.742 4.866 1.460 1.00 95.12 99 SER A C 1
ATOM 804 O O . SER A 1 99 ? -1.807 4.300 2.030 1.00 95.12 99 SER A O 1
ATOM 806 N N . ILE A 1 100 ? -3.191 4.491 0.268 1.00 96.94 100 ILE A N 1
ATOM 807 C CA . ILE A 1 100 ? -2.433 3.591 -0.590 1.00 96.94 100 ILE A CA 1
ATOM 808 C C . ILE A 1 100 ? -2.072 4.312 -1.874 1.00 96.94 100 ILE A C 1
ATOM 810 O O . ILE A 1 100 ? -2.896 5.010 -2.455 1.00 96.94 100 ILE A O 1
ATOM 814 N N . THR A 1 101 ? -0.849 4.116 -2.330 1.00 97.75 101 THR A N 1
ATOM 815 C CA . THR A 1 101 ? -0.312 4.715 -3.544 1.00 97.75 101 THR A CA 1
ATOM 816 C C . THR A 1 101 ? 0.210 3.610 -4.436 1.00 97.75 101 THR A C 1
ATOM 818 O O . THR A 1 101 ? 1.013 2.796 -3.983 1.00 97.75 101 THR A O 1
ATOM 821 N N . ILE A 1 102 ? -0.225 3.583 -5.693 1.00 98.31 102 ILE A N 1
ATOM 822 C CA . ILE A 1 102 ? 0.419 2.765 -6.721 1.00 98.31 102 ILE A CA 1
ATOM 823 C C . ILE A 1 102 ? 1.235 3.706 -7.581 1.00 98.31 102 ILE A C 1
ATOM 825 O O . ILE A 1 102 ? 0.689 4.645 -8.158 1.00 98.31 102 ILE A O 1
ATOM 829 N N . ALA A 1 103 ? 2.536 3.462 -7.650 1.00 97.12 103 ALA A N 1
ATOM 830 C CA . ALA A 1 103 ? 3.447 4.316 -8.390 1.00 97.12 103 ALA A CA 1
ATOM 831 C C . ALA A 1 103 ? 4.621 3.524 -8.968 1.00 97.12 103 ALA A C 1
ATOM 833 O O . ALA A 1 103 ? 4.878 2.380 -8.587 1.00 97.12 103 ALA A O 1
ATOM 834 N N . LYS A 1 104 ? 5.325 4.157 -9.905 1.00 94.88 104 LYS A N 1
ATOM 835 C CA . LYS A 1 104 ? 6.565 3.655 -10.498 1.00 94.88 104 LYS A CA 1
ATOM 836 C C . LYS A 1 104 ? 7.670 4.696 -10.339 1.00 94.88 104 LYS A C 1
ATOM 838 O O . LYS A 1 104 ? 7.395 5.858 -10.643 1.00 94.88 104 LYS A O 1
ATOM 843 N N . PRO A 1 105 ? 8.896 4.312 -9.953 1.00 92.44 105 PRO A N 1
ATOM 844 C CA . PRO A 1 105 ? 10.063 5.182 -10.049 1.00 92.44 105 PRO A CA 1
ATOM 845 C C . PRO A 1 105 ? 10.455 5.403 -11.512 1.00 92.44 105 PRO A C 1
ATOM 847 O O . PRO A 1 105 ? 10.596 4.441 -12.272 1.00 92.44 105 PRO A O 1
ATOM 850 N N . PHE A 1 106 ? 10.674 6.656 -11.908 1.00 85.00 106 PHE A N 1
ATOM 851 C CA . PHE A 1 106 ? 11.186 6.994 -13.236 1.00 85.00 106 PHE A CA 1
ATOM 852 C C . PHE A 1 106 ? 12.634 7.448 -13.109 1.00 85.00 106 PHE A C 1
ATOM 854 O O . PHE A 1 106 ? 12.934 8.457 -12.463 1.00 85.00 106 PHE A O 1
ATOM 861 N N . SER A 1 107 ? 13.554 6.695 -13.715 1.00 71.12 107 SER A N 1
ATOM 862 C CA . SER A 1 107 ? 14.952 7.108 -13.751 1.00 71.12 107 SER A CA 1
ATOM 863 C C . SER A 1 107 ? 15.107 8.277 -14.719 1.00 71.12 107 SER A C 1
ATOM 865 O O . SER A 1 107 ? 14.625 8.234 -15.846 1.00 71.12 107 SER A O 1
ATOM 867 N N . SER A 1 108 ? 15.839 9.309 -14.303 1.00 60.75 108 SER A N 1
ATOM 868 C CA . SER A 1 108 ? 16.096 10.515 -15.105 1.00 60.75 108 SER A CA 1
ATOM 869 C C . SER A 1 108 ? 16.812 10.240 -16.439 1.00 60.75 108 SER A C 1
ATOM 871 O O . SER A 1 108 ? 16.938 11.141 -17.260 1.00 60.75 108 SER A O 1
ATOM 873 N N . ASN A 1 109 ? 17.309 9.012 -16.631 1.00 54.97 109 ASN A N 1
ATOM 874 C CA . ASN A 1 109 ? 18.145 8.592 -17.755 1.00 54.97 109 ASN A CA 1
ATOM 875 C C . ASN A 1 109 ? 17.464 7.558 -18.668 1.00 54.97 109 ASN A C 1
ATOM 877 O O . ASN A 1 109 ? 18.039 7.194 -19.693 1.00 54.97 109 ASN A O 1
ATOM 881 N N . ALA A 1 110 ? 16.285 7.043 -18.306 1.00 57.75 110 ALA A N 1
ATOM 882 C CA . ALA A 1 110 ? 15.511 6.197 -19.203 1.00 57.75 110 ALA A CA 1
ATOM 883 C C . ALA A 1 110 ? 14.713 7.124 -20.117 1.00 57.75 110 ALA A C 1
ATOM 885 O O . ALA A 1 110 ? 13.806 7.801 -19.651 1.00 57.75 110 ALA A O 1
ATOM 886 N N . GLY A 1 111 ? 15.075 7.185 -21.399 1.00 54.62 111 GLY A N 1
ATOM 887 C CA . GLY A 1 111 ? 14.347 7.930 -22.429 1.00 54.62 111 GLY A CA 1
ATOM 888 C C . GLY A 1 111 ? 12.963 7.343 -22.713 1.00 54.62 111 GLY A C 1
ATOM 889 O O . GLY A 1 111 ? 12.712 6.904 -23.830 1.00 54.62 111 GLY A O 1
ATOM 890 N N . LEU A 1 112 ? 12.101 7.281 -21.698 1.00 59.56 112 LEU A N 1
ATOM 891 C CA . LEU A 1 112 ? 10.679 7.018 -21.854 1.00 59.56 112 LEU A CA 1
ATOM 892 C C . LEU A 1 112 ? 10.072 8.217 -22.579 1.00 59.56 112 LEU A C 1
ATOM 894 O O . LEU A 1 112 ? 10.261 9.363 -22.172 1.00 59.56 112 LEU A O 1
ATOM 898 N N . ASP A 1 113 ? 9.376 7.949 -23.679 1.00 72.00 113 ASP A N 1
ATOM 899 C CA . ASP A 1 113 ? 8.550 8.967 -24.314 1.00 72.00 113 ASP A CA 1
ATOM 900 C C . ASP A 1 113 ? 7.367 9.286 -23.384 1.00 72.00 113 ASP A C 1
ATOM 902 O O . ASP A 1 113 ? 6.874 8.418 -22.658 1.00 72.00 113 ASP A O 1
ATOM 906 N N . SER A 1 114 ? 6.881 10.526 -23.415 1.00 79.19 114 SER A N 1
ATOM 907 C CA . SER A 1 114 ? 5.785 11.015 -22.573 1.00 79.19 114 SER A CA 1
ATOM 908 C C . SER A 1 114 ? 4.517 10.155 -22.682 1.00 79.19 114 SER A C 1
ATOM 910 O O . SER A 1 114 ? 3.704 10.128 -21.758 1.00 79.19 114 SER A O 1
ATOM 912 N N . ILE A 1 115 ? 4.346 9.422 -23.788 1.00 86.00 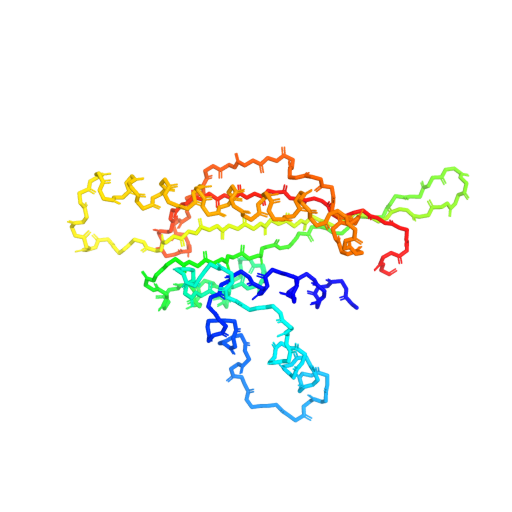115 ILE A N 1
ATOM 913 C CA . ILE A 1 115 ? 3.248 8.466 -23.976 1.00 86.00 115 ILE A CA 1
ATOM 914 C C . ILE A 1 115 ? 3.429 7.196 -23.134 1.00 86.00 115 ILE A C 1
ATOM 916 O O . ILE A 1 115 ? 2.465 6.760 -22.508 1.00 86.00 115 ILE A O 1
ATOM 920 N N . ASP A 1 116 ? 4.630 6.620 -23.052 1.00 83.38 116 ASP A N 1
ATOM 921 C CA . ASP A 1 116 ? 4.879 5.432 -22.220 1.00 83.38 116 ASP A CA 1
ATOM 922 C C . ASP A 1 116 ? 4.723 5.755 -20.729 1.00 83.38 116 ASP A C 1
ATOM 924 O O . ASP A 1 116 ? 4.198 4.947 -19.950 1.00 83.38 116 ASP A O 1
ATOM 928 N N . GLU A 1 117 ? 5.135 6.961 -20.328 1.00 84.31 117 GLU A N 1
ATOM 929 C CA . GLU A 1 117 ? 4.897 7.474 -18.979 1.00 84.31 117 GLU A CA 1
ATOM 930 C C . GLU A 1 117 ? 3.398 7.611 -18.703 1.00 84.31 117 GLU A C 1
ATOM 932 O O . GLU A 1 117 ? 2.915 7.118 -17.682 1.00 84.31 117 GLU A O 1
ATOM 937 N N . LEU A 1 118 ? 2.638 8.198 -19.635 1.00 88.88 118 LEU A N 1
ATOM 938 C CA . LEU A 1 118 ? 1.187 8.338 -19.519 1.00 88.88 118 LEU A CA 1
ATOM 939 C C . LEU A 1 118 ? 0.482 6.979 -19.424 1.00 88.88 118 LEU A C 1
ATOM 941 O O . LEU A 1 118 ? -0.390 6.811 -18.574 1.00 88.88 118 LEU A O 1
ATOM 945 N N . LEU A 1 119 ? 0.857 6.006 -20.260 1.00 92.00 119 LEU A N 1
ATOM 946 C CA . LEU A 1 119 ? 0.296 4.652 -20.223 1.00 92.00 119 LEU A CA 1
ATOM 947 C C . LEU A 1 119 ? 0.600 3.963 -18.890 1.00 92.00 119 LEU A C 1
ATOM 949 O O . LEU A 1 119 ? -0.291 3.364 -18.285 1.00 92.00 119 LEU A O 1
ATOM 953 N N . THR A 1 120 ? 1.831 4.105 -18.392 1.00 91.25 120 THR A N 1
ATOM 954 C CA . THR A 1 120 ? 2.229 3.587 -17.077 1.00 91.25 120 THR A CA 1
ATOM 955 C C . THR A 1 120 ? 1.407 4.230 -15.959 1.00 91.25 120 THR A C 1
ATOM 957 O O . THR A 1 120 ? 0.879 3.533 -15.095 1.00 91.25 120 THR A O 1
ATOM 960 N N . ILE A 1 121 ? 1.257 5.555 -15.972 1.00 92.12 121 ILE A N 1
ATOM 961 C CA . ILE A 1 121 ? 0.490 6.295 -14.966 1.00 92.12 121 ILE A CA 1
ATOM 962 C C . ILE A 1 121 ? -0.996 5.920 -15.036 1.00 92.12 121 ILE A C 1
ATOM 964 O O . ILE A 1 121 ? -1.602 5.646 -14.000 1.00 92.12 121 ILE A O 1
ATOM 968 N N . ASN A 1 122 ? -1.578 5.820 -16.233 1.00 95.56 122 ASN A N 1
ATOM 969 C CA . ASN A 1 122 ? -2.951 5.349 -16.415 1.00 95.56 122 ASN A CA 1
ATOM 970 C C . ASN A 1 122 ? -3.133 3.943 -15.826 1.00 95.56 122 ASN A C 1
ATOM 972 O O . ASN A 1 122 ? -4.103 3.684 -15.114 1.00 95.56 122 ASN A O 1
ATOM 976 N N . ARG A 1 123 ? -2.151 3.058 -16.025 1.00 96.69 123 ARG A N 1
ATOM 977 C CA . ARG A 1 123 ? -2.185 1.716 -15.449 1.00 96.69 123 ARG A CA 1
ATOM 978 C C . ARG A 1 123 ? -2.206 1.726 -13.917 1.00 96.69 123 ARG A C 1
ATOM 980 O O . ARG A 1 123 ? -2.914 0.921 -13.314 1.00 96.69 123 ARG A O 1
ATOM 987 N N . THR A 1 124 ? -1.509 2.664 -13.269 1.00 97.31 124 THR A N 1
ATOM 988 C CA . THR A 1 124 ? -1.589 2.814 -11.802 1.00 97.31 124 THR A CA 1
ATOM 989 C C . THR A 1 124 ? -2.994 3.195 -11.320 1.00 97.31 124 THR A C 1
ATOM 991 O O . THR A 1 124 ? -3.458 2.666 -10.307 1.00 97.31 124 THR A O 1
ATOM 994 N N . LEU A 1 125 ? -3.709 4.043 -12.071 1.00 96.94 125 LEU A N 1
ATOM 995 C CA . LEU A 1 125 ? -5.092 4.421 -11.770 1.00 96.94 125 LEU A CA 1
ATOM 996 C C . LEU A 1 125 ? -6.051 3.238 -11.947 1.00 96.94 125 LEU A C 1
ATOM 998 O O . LEU A 1 125 ? -6.917 3.010 -11.101 1.00 96.94 125 LEU A O 1
ATOM 1002 N N . GLU A 1 126 ? -5.880 2.457 -13.016 1.00 97.69 126 GLU A N 1
ATOM 1003 C CA . GLU A 1 126 ? -6.655 1.234 -13.244 1.00 97.69 126 GLU A CA 1
ATOM 1004 C C . GLU A 1 126 ? -6.485 0.239 -12.094 1.00 97.69 126 GLU A C 1
ATOM 1006 O O . GLU A 1 126 ? -7.475 -0.268 -11.567 1.00 97.69 126 GLU A O 1
ATOM 1011 N N . LEU A 1 127 ? -5.246 -0.004 -11.655 1.00 98.12 127 LEU A N 1
ATOM 1012 C CA . LEU A 1 127 ? -4.960 -0.902 -10.536 1.00 98.12 127 LEU A CA 1
ATOM 1013 C C . LEU A 1 127 ? -5.592 -0.410 -9.226 1.00 98.12 127 LEU A C 1
ATOM 1015 O O . LEU A 1 127 ? -6.177 -1.209 -8.495 1.00 98.12 127 LEU A O 1
ATOM 1019 N N . LEU A 1 128 ? -5.559 0.897 -8.941 1.00 96.75 128 LEU A N 1
ATOM 1020 C CA . LEU A 1 128 ? -6.273 1.453 -7.785 1.00 96.75 128 LEU A CA 1
ATOM 1021 C C . LEU A 1 128 ? -7.786 1.273 -7.893 1.00 96.75 128 LEU A C 1
ATOM 1023 O O . LEU A 1 128 ? -8.435 0.966 -6.893 1.00 96.75 128 LEU A O 1
ATOM 1027 N N . SER A 1 129 ? -8.353 1.445 -9.088 1.00 95.50 129 SER A N 1
ATOM 1028 C CA . SER A 1 129 ? -9.778 1.217 -9.338 1.00 95.50 129 SER A CA 1
ATOM 1029 C C . SER A 1 129 ? -10.163 -0.244 -9.083 1.00 95.50 129 SER A C 1
ATOM 1031 O O . SER A 1 129 ? -11.182 -0.517 -8.444 1.00 95.50 129 SER A O 1
ATOM 1033 N N . LEU A 1 130 ? -9.310 -1.191 -9.488 1.00 96.81 130 LEU A N 1
ATOM 1034 C CA . LEU A 1 130 ? -9.493 -2.614 -9.205 1.00 96.81 130 LEU A CA 1
ATOM 1035 C C . LEU A 1 130 ? -9.436 -2.908 -7.699 1.00 96.81 130 LEU A C 1
ATOM 1037 O O . LEU A 1 130 ? -10.334 -3.576 -7.188 1.00 96.81 130 LEU A O 1
ATOM 1041 N N . ILE A 1 131 ? -8.462 -2.349 -6.970 1.00 96.06 131 ILE A N 1
ATOM 1042 C CA . ILE A 1 131 ? -8.393 -2.464 -5.501 1.00 96.06 131 ILE A CA 1
ATOM 1043 C C . ILE A 1 131 ? -9.647 -1.871 -4.845 1.00 96.06 131 ILE A C 1
ATOM 1045 O O . ILE A 1 131 ? -10.248 -2.489 -3.969 1.00 96.06 131 ILE A O 1
ATOM 1049 N N . LYS A 1 132 ? -10.090 -0.686 -5.277 1.00 94.38 132 LYS A N 1
ATOM 1050 C CA . LYS A 1 132 ? -11.314 -0.050 -4.770 1.00 94.38 132 LYS A CA 1
ATOM 1051 C C . LYS A 1 132 ? -12.548 -0.925 -5.001 1.00 94.38 132 LYS A C 1
ATOM 1053 O O . LYS A 1 132 ? -13.415 -1.000 -4.125 1.00 94.38 132 LYS A O 1
ATOM 1058 N N . SER A 1 133 ? -12.640 -1.559 -6.169 1.00 94.06 133 SER A N 1
ATOM 1059 C CA . SER A 1 133 ? -13.731 -2.473 -6.514 1.00 94.06 133 SER A CA 1
ATOM 1060 C C . SER A 1 133 ? -13.702 -3.724 -5.636 1.00 94.06 133 SER A C 1
ATOM 1062 O O . SER A 1 133 ? -14.732 -4.065 -5.061 1.00 94.06 133 SER A O 1
ATOM 1064 N N . ASP A 1 134 ? -12.530 -4.334 -5.427 1.00 94.38 134 ASP A N 1
ATOM 1065 C CA . ASP A 1 134 ? -12.357 -5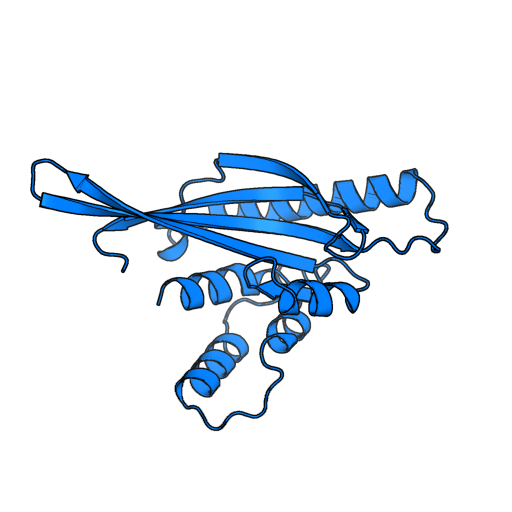.477 -4.519 1.00 94.38 134 ASP A CA 1
ATOM 1066 C C . ASP A 1 134 ? -12.782 -5.135 -3.080 1.00 94.38 134 ASP A C 1
ATOM 1068 O O . ASP A 1 134 ? -13.607 -5.833 -2.489 1.00 94.38 134 ASP A O 1
ATOM 1072 N N . ILE A 1 135 ? -12.330 -3.995 -2.543 1.00 92.38 135 ILE A N 1
ATOM 1073 C CA . ILE A 1 135 ? -12.761 -3.497 -1.224 1.00 92.38 135 ILE A CA 1
ATOM 1074 C C . ILE A 1 135 ? -14.288 -3.325 -1.183 1.00 92.38 135 ILE A C 1
ATOM 1076 O O . ILE A 1 135 ? -14.936 -3.681 -0.201 1.00 92.38 135 ILE A O 1
ATOM 1080 N N . SER A 1 136 ? -14.883 -2.785 -2.248 1.00 90.12 136 SER A N 1
ATOM 1081 C CA . SER A 1 136 ? -16.325 -2.520 -2.309 1.00 90.12 136 SER A CA 1
ATOM 1082 C C . SER A 1 136 ? -17.173 -3.782 -2.461 1.00 90.12 136 SER A C 1
ATOM 1084 O O . SER A 1 136 ? -18.328 -3.768 -2.047 1.00 90.12 136 SER A O 1
ATOM 1086 N N . GLN A 1 137 ? -16.632 -4.855 -3.038 1.00 91.38 137 GLN A N 1
ATOM 1087 C CA . GLN A 1 137 ? -17.314 -6.146 -3.170 1.00 91.38 137 GLN A CA 1
ATOM 1088 C C . GLN A 1 137 ? -17.208 -6.977 -1.884 1.00 91.38 137 GLN A C 1
ATOM 1090 O O . GLN A 1 137 ? -18.135 -7.705 -1.540 1.00 91.38 137 GLN A O 1
ATOM 1095 N N . ASN A 1 138 ? -16.131 -6.804 -1.115 1.00 89.31 138 ASN A N 1
ATOM 1096 C CA . ASN A 1 138 ? -15.874 -7.530 0.129 1.00 89.31 138 ASN A CA 1
ATOM 1097 C C . ASN A 1 138 ? -16.335 -6.762 1.385 1.00 89.31 138 ASN A C 1
ATOM 1099 O O . ASN A 1 138 ? -15.651 -6.763 2.407 1.00 89.31 138 ASN A O 1
ATOM 1103 N N . ARG A 1 139 ? -17.512 -6.115 1.348 1.00 84.62 139 ARG A N 1
ATOM 1104 C CA . ARG A 1 139 ? -18.060 -5.336 2.488 1.00 84.62 139 ARG A CA 1
ATOM 1105 C C . ARG A 1 139 ? -18.234 -6.127 3.775 1.00 84.62 139 ARG A C 1
ATOM 1107 O O . ARG A 1 139 ? -18.273 -5.532 4.849 1.00 84.62 139 ARG A O 1
ATOM 1114 N N . GLU A 1 140 ? -18.351 -7.444 3.669 1.00 86.69 140 GLU A N 1
ATOM 1115 C CA . GLU A 1 140 ? -18.502 -8.311 4.831 1.00 86.69 140 GLU A CA 1
ATOM 1116 C C . GLU A 1 140 ? -17.194 -8.549 5.593 1.00 86.69 140 GLU A C 1
ATOM 1118 O O . GLU A 1 140 ? -17.247 -8.915 6.769 1.00 86.69 140 GLU A O 1
ATOM 1123 N N . ASP A 1 141 ? -16.037 -8.278 4.977 1.00 87.38 141 ASP A N 1
ATOM 1124 C CA . ASP A 1 141 ? -14.734 -8.366 5.634 1.00 87.38 141 ASP A CA 1
ATOM 1125 C C . ASP A 1 141 ? -14.688 -7.401 6.845 1.00 87.38 141 ASP A C 1
ATOM 1127 O O . ASP A 1 141 ? -14.922 -6.194 6.694 1.00 87.38 141 ASP A O 1
ATOM 1131 N N . PRO A 1 142 ? -14.386 -7.890 8.065 1.00 87.50 142 PRO A N 1
ATOM 1132 C CA . PRO A 1 142 ? -14.354 -7.059 9.268 1.00 87.50 142 PRO A CA 1
ATOM 1133 C C . PRO A 1 142 ? -13.388 -5.871 9.201 1.00 87.50 142 PRO A C 1
ATOM 1135 O O . PRO A 1 142 ? -13.611 -4.872 9.887 1.00 87.50 142 PRO A O 1
ATOM 1138 N N . TYR A 1 143 ? -12.309 -5.966 8.419 1.00 88.19 143 TYR A N 1
ATOM 1139 C CA . TYR A 1 143 ? -11.396 -4.852 8.187 1.00 88.19 143 TYR A CA 1
ATOM 1140 C C . TYR A 1 143 ? -12.036 -3.812 7.260 1.00 88.19 143 TYR A C 1
ATOM 1142 O O . TYR A 1 143 ? -11.999 -2.621 7.563 1.00 88.19 143 TYR A O 1
ATOM 1150 N N . VAL A 1 144 ? -12.710 -4.254 6.193 1.00 88.50 144 VAL A N 1
ATOM 1151 C CA . VAL A 1 144 ? -13.432 -3.370 5.260 1.00 88.50 144 VAL A CA 1
ATOM 1152 C C . VAL A 1 144 ? -14.562 -2.618 5.950 1.00 88.50 144 VAL A C 1
ATOM 1154 O O . VAL A 1 144 ? -14.749 -1.438 5.674 1.00 88.50 144 VAL A O 1
ATOM 1157 N N . LYS A 1 145 ? -15.277 -3.242 6.894 1.00 88.19 145 LYS A N 1
ATOM 1158 C CA . LYS A 1 145 ? -16.324 -2.562 7.683 1.00 88.19 145 LYS A CA 1
ATOM 1159 C C . LYS A 1 145 ? -15.810 -1.360 8.476 1.00 88.19 145 LYS A C 1
ATOM 1161 O O . LYS A 1 145 ? -16.593 -0.470 8.787 1.00 88.19 145 LYS A O 1
ATOM 1166 N N . LYS A 1 146 ? -14.517 -1.347 8.812 1.00 87.00 146 LYS A N 1
ATOM 1167 C CA . LYS A 1 146 ? -13.859 -0.237 9.515 1.00 87.00 146 LYS A CA 1
ATOM 1168 C C . LYS A 1 146 ? -13.309 0.815 8.560 1.00 87.00 146 LYS A C 1
ATOM 1170 O O . LYS A 1 146 ? -13.023 1.916 9.009 1.00 87.00 146 LYS A O 1
ATOM 1175 N N . LEU A 1 147 ? -13.126 0.484 7.280 1.00 86.81 147 LEU A N 1
ATOM 1176 C CA . LEU A 1 147 ? -12.688 1.430 6.261 1.00 86.81 147 LEU A CA 1
ATOM 1177 C C . LEU A 1 147 ? -13.874 2.280 5.810 1.00 86.81 147 LEU A C 1
ATOM 1179 O O . LEU A 1 147 ? -14.804 1.798 5.157 1.00 86.81 147 LEU A O 1
ATOM 1183 N N . THR A 1 148 ? -13.792 3.575 6.069 1.00 83.62 148 THR A N 1
ATOM 1184 C CA . THR A 1 148 ? -14.583 4.548 5.331 1.00 83.62 148 THR A CA 1
ATOM 1185 C C . THR A 1 148 ? -14.114 4.518 3.877 1.00 83.62 148 THR A C 1
ATOM 1187 O O . THR A 1 148 ? -12.915 4.426 3.594 1.00 83.62 148 THR A O 1
ATOM 1190 N N . LEU A 1 149 ? -15.078 4.514 2.946 1.00 69.94 149 LEU A N 1
ATOM 1191 C CA . LEU A 1 149 ? -14.815 4.508 1.504 1.00 69.94 149 LEU A CA 1
ATOM 1192 C C . LEU A 1 149 ? -13.769 5.563 1.139 1.00 69.94 149 LEU A C 1
ATOM 1194 O O . LEU A 1 149 ? -13.738 6.603 1.800 1.00 69.94 149 LEU A O 1
ATOM 1198 N N . PRO A 1 150 ? -12.948 5.316 0.098 1.00 69.12 150 PRO A N 1
ATOM 1199 C CA . PRO A 1 150 ? -11.891 6.242 -0.228 1.00 69.12 150 PRO A CA 1
ATOM 1200 C C . PRO A 1 150 ? -12.487 7.623 -0.440 1.00 69.12 150 PRO A C 1
ATOM 1202 O O . PRO A 1 150 ? -13.403 7.795 -1.251 1.00 69.12 150 PRO A O 1
ATOM 1205 N N . THR A 1 151 ? -11.996 8.568 0.346 1.00 75.88 151 THR A N 1
ATOM 1206 C CA . THR A 1 151 ? -12.474 9.947 0.350 1.00 75.88 151 THR A CA 1
ATOM 1207 C C . THR A 1 151 ? -12.020 10.660 -0.912 1.00 75.88 151 THR A C 1
ATOM 1209 O O . THR A 1 151 ? -12.728 11.526 -1.420 1.00 75.88 151 THR A O 1
ATOM 1212 N N . GLU A 1 152 ? -10.876 10.242 -1.456 1.00 88.38 152 GLU A N 1
ATOM 1213 C CA . GLU A 1 152 ? -10.266 10.859 -2.620 1.00 88.38 152 GLU A CA 1
ATOM 1214 C C . GLU A 1 152 ? -9.367 9.876 -3.381 1.00 88.38 152 GLU A C 1
ATOM 1216 O O . GLU A 1 152 ? -8.763 8.973 -2.792 1.00 88.38 152 GLU A O 1
ATOM 1221 N N . ILE A 1 153 ? -9.270 10.071 -4.699 1.00 93.31 153 ILE A N 1
ATOM 1222 C CA . ILE A 1 153 ? -8.199 9.526 -5.536 1.00 93.31 153 ILE A CA 1
ATOM 1223 C C . ILE A 1 153 ? -7.482 10.721 -6.158 1.00 93.31 153 ILE A C 1
ATOM 1225 O O . ILE A 1 153 ? -8.111 11.500 -6.872 1.00 93.31 153 ILE A O 1
ATOM 1229 N N . ILE A 1 154 ? -6.184 10.856 -5.894 1.00 94.75 154 ILE A N 1
ATOM 1230 C CA . ILE A 1 154 ? -5.377 12.008 -6.308 1.00 94.75 154 ILE A CA 1
ATOM 1231 C C . ILE A 1 154 ? -4.153 11.569 -7.111 1.00 94.75 154 ILE A C 1
ATOM 1233 O O . ILE A 1 154 ? -3.593 10.505 -6.830 1.00 94.75 154 ILE A O 1
ATOM 1237 N N . PRO A 1 155 ? -3.703 12.366 -8.096 1.00 94.75 155 PRO A N 1
ATOM 1238 C CA . PRO A 1 155 ? -2.406 12.155 -8.723 1.00 94.75 155 PRO A CA 1
ATOM 1239 C C . PRO A 1 155 ? -1.287 12.178 -7.680 1.00 94.75 155 PRO A C 1
ATOM 1241 O O . PRO A 1 155 ? -1.279 13.015 -6.777 1.00 94.75 155 PRO A O 1
ATOM 1244 N N . PHE A 1 156 ? -0.319 11.284 -7.838 1.00 94.88 156 PHE A N 1
ATOM 1245 C CA . PHE A 1 156 ? 0.860 11.197 -6.992 1.00 94.88 156 PHE A CA 1
ATOM 1246 C C . PHE A 1 156 ? 2.111 11.502 -7.810 1.00 94.88 156 PHE A C 1
ATOM 1248 O O . PHE A 1 156 ? 2.362 10.874 -8.839 1.00 94.88 156 PHE A O 1
ATOM 1255 N N . ALA A 1 157 ? 2.914 12.447 -7.328 1.00 93.00 157 ALA A N 1
ATOM 1256 C CA . ALA A 1 157 ? 4.221 12.771 -7.880 1.00 93.00 157 ALA A CA 1
ATOM 1257 C C . ALA A 1 157 ? 5.181 13.079 -6.729 1.00 93.00 157 ALA A C 1
ATOM 1259 O O . ALA A 1 157 ? 4.947 14.007 -5.955 1.00 93.00 157 ALA A O 1
ATOM 1260 N N . SER A 1 158 ? 6.267 12.314 -6.607 1.00 92.44 158 SER A N 1
ATOM 1261 C CA . SER A 1 158 ? 7.244 12.501 -5.534 1.00 92.44 158 SER A CA 1
ATOM 1262 C C . SER A 1 158 ? 8.675 12.391 -6.036 1.00 92.44 158 SER A C 1
ATOM 1264 O O . SER A 1 158 ? 9.161 11.316 -6.388 1.00 92.44 158 SER A O 1
ATOM 1266 N N . ARG A 1 159 ? 9.389 13.521 -5.996 1.00 88.50 159 ARG A N 1
ATOM 1267 C CA . ARG A 1 159 ? 10.830 13.574 -6.285 1.00 88.50 159 ARG A CA 1
ATOM 1268 C C . ARG A 1 159 ? 11.648 12.835 -5.230 1.00 88.50 159 ARG A C 1
ATOM 1270 O O . ARG A 1 159 ? 12.633 12.188 -5.567 1.00 88.50 159 ARG A O 1
ATOM 1277 N N . GLU A 1 160 ? 11.223 12.908 -3.972 1.00 88.94 160 GLU A N 1
ATOM 1278 C CA . GLU A 1 160 ? 11.930 12.289 -2.847 1.00 88.94 160 GLU A CA 1
ATOM 1279 C C . GLU A 1 160 ? 11.837 10.763 -2.862 1.00 88.94 160 GLU A C 1
ATOM 1281 O O . GLU A 1 160 ? 12.758 10.080 -2.418 1.00 88.94 160 GLU A O 1
ATOM 1286 N N . LEU A 1 161 ? 10.751 10.222 -3.411 1.00 90.69 161 LEU A N 1
ATOM 1287 C CA . LEU A 1 161 ? 10.529 8.786 -3.542 1.00 90.69 161 LEU A CA 1
ATOM 1288 C C . LEU A 1 161 ? 10.974 8.324 -4.930 1.00 90.69 161 LEU A C 1
ATOM 1290 O O . LEU A 1 161 ? 10.213 7.723 -5.674 1.00 90.69 161 LEU A O 1
ATOM 1294 N N . SER A 1 162 ? 12.221 8.648 -5.282 1.00 89.81 162 SER A N 1
ATOM 1295 C CA . SER A 1 162 ? 12.875 8.215 -6.527 1.00 89.81 162 SER A CA 1
ATOM 1296 C C . SER A 1 162 ? 12.168 8.671 -7.802 1.00 89.81 162 SER A C 1
ATOM 1298 O O . SER A 1 162 ? 12.076 7.915 -8.766 1.00 89.81 162 SER A O 1
ATOM 1300 N N . ASN A 1 163 ? 11.696 9.923 -7.797 1.00 90.19 163 ASN A N 1
ATOM 1301 C CA . ASN A 1 163 ? 10.981 10.520 -8.925 1.00 90.19 163 ASN A CA 1
ATOM 1302 C C . ASN A 1 163 ? 9.813 9.630 -9.387 1.00 90.19 163 ASN A C 1
ATOM 1304 O O . ASN A 1 163 ? 9.705 9.264 -10.557 1.00 90.19 163 ASN A O 1
ATOM 1308 N N . SER A 1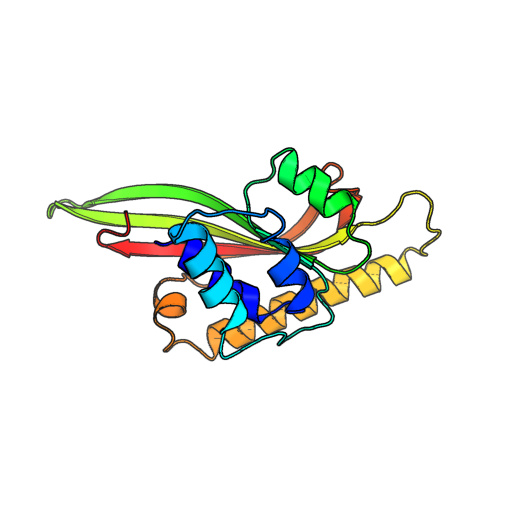 164 ? 8.987 9.218 -8.424 1.00 92.81 164 SER A N 1
ATOM 1309 C CA . SER A 1 164 ? 7.877 8.307 -8.675 1.00 92.81 164 SER A CA 1
ATOM 1310 C C . SER A 1 164 ? 6.601 9.045 -9.043 1.00 92.81 164 SER A C 1
ATOM 1312 O O . SER A 1 164 ? 6.269 10.064 -8.431 1.00 92.81 164 SER A O 1
ATOM 1314 N N . PHE A 1 165 ? 5.858 8.472 -9.989 1.00 93.88 165 PHE A N 1
ATOM 1315 C CA . PHE A 1 165 ? 4.557 8.968 -10.430 1.00 93.88 165 PHE A CA 1
ATOM 1316 C C . PHE A 1 165 ? 3.505 7.861 -10.385 1.00 93.88 165 PHE A C 1
ATOM 1318 O O . PHE A 1 165 ? 3.817 6.682 -10.575 1.00 93.88 165 PHE A O 1
ATOM 1325 N N . GLY A 1 166 ? 2.258 8.250 -10.141 1.00 95.94 166 GLY A N 1
ATOM 1326 C CA . GLY A 1 166 ? 1.117 7.347 -10.126 1.00 95.94 166 GLY A CA 1
ATOM 1327 C C . GLY A 1 166 ? -0.110 8.009 -9.520 1.00 95.94 166 GLY A C 1
ATOM 1328 O O . GLY A 1 166 ? -0.354 9.195 -9.745 1.00 95.94 166 GLY A O 1
ATOM 1329 N N . PHE A 1 167 ? -0.859 7.259 -8.720 1.00 97.31 167 PHE A N 1
ATOM 1330 C CA . PHE A 1 167 ? -2.031 7.763 -8.011 1.00 97.31 167 PHE A CA 1
ATOM 1331 C C . PHE A 1 167 ? -2.057 7.266 -6.568 1.00 97.31 167 PHE A C 1
ATOM 1333 O O . PHE A 1 167 ? -1.537 6.192 -6.250 1.00 97.31 167 PHE A O 1
ATOM 1340 N N . SER A 1 168 ? -2.709 8.043 -5.711 1.00 96.81 168 SER A N 1
ATOM 1341 C CA . SER A 1 168 ? -2.993 7.703 -4.323 1.00 96.81 168 SER A CA 1
ATOM 1342 C C . SER A 1 168 ? -4.494 7.647 -4.091 1.00 96.81 168 SER A C 1
ATOM 1344 O O . SER A 1 168 ? -5.258 8.405 -4.683 1.00 96.81 168 SER A O 1
ATOM 1346 N N . MET A 1 169 ? -4.912 6.763 -3.199 1.00 95.62 169 MET A N 1
ATOM 1347 C CA . MET A 1 169 ? -6.273 6.642 -2.709 1.00 95.62 169 MET A CA 1
ATOM 1348 C C . MET A 1 169 ? -6.252 6.769 -1.185 1.00 95.62 169 MET A C 1
ATOM 1350 O O . MET A 1 169 ? -5.536 6.026 -0.510 1.00 95.62 169 MET A O 1
ATOM 1354 N N . VAL A 1 170 ? -7.004 7.736 -0.658 1.00 93.94 170 VAL A N 1
ATOM 1355 C CA . VAL A 1 170 ? -7.000 8.107 0.765 1.00 93.94 170 VAL A CA 1
ATOM 1356 C C . VAL A 1 170 ? -8.209 7.503 1.464 1.00 93.94 170 VAL A C 1
ATOM 1358 O O . VAL A 1 170 ? -9.323 7.556 0.948 1.00 93.94 170 VAL A O 1
ATOM 1361 N N . PHE A 1 171 ? -7.983 6.938 2.642 1.00 91.38 171 PHE A N 1
ATOM 1362 C CA . PHE A 1 171 ? -8.968 6.280 3.484 1.00 91.38 171 PHE A CA 1
ATOM 1363 C C . PHE A 1 171 ? -8.912 6.831 4.902 1.00 91.38 171 PHE A C 1
ATOM 1365 O O . PHE A 1 171 ? -7.892 7.338 5.372 1.00 91.38 171 PHE A O 1
ATOM 1372 N N . GLN A 1 172 ? -10.003 6.612 5.619 1.00 90.38 172 GLN A N 1
ATOM 1373 C CA . GLN A 1 172 ? -10.049 6.773 7.058 1.00 90.38 172 GLN A CA 1
ATOM 1374 C C . GLN A 1 172 ? -10.610 5.489 7.651 1.00 90.38 172 GLN A C 1
ATOM 1376 O O . GLN A 1 172 ? -11.617 4.969 7.173 1.00 90.38 172 GLN A O 1
ATOM 1381 N N . MET A 1 173 ? -9.947 4.946 8.663 1.00 88.88 173 MET A N 1
ATOM 1382 C CA . MET A 1 173 ? -10.510 3.875 9.471 1.00 88.88 173 MET A CA 1
ATOM 1383 C C . MET A 1 173 ? -11.209 4.472 10.683 1.00 88.88 173 MET A C 1
ATOM 1385 O O . MET A 1 173 ? -10.593 5.264 11.389 1.00 88.88 173 MET A O 1
ATOM 1389 N N . GLU A 1 174 ? -12.442 4.058 10.959 1.00 89.31 174 GLU A N 1
ATOM 1390 C CA . GLU A 1 174 ? -13.190 4.481 12.147 1.00 89.31 174 GLU A CA 1
ATOM 1391 C C . GLU A 1 174 ? -13.612 3.294 13.017 1.00 89.31 174 GLU A C 1
ATOM 1393 O O . GLU A 1 174 ? -13.877 2.185 12.539 1.00 89.31 174 GLU A O 1
ATOM 1398 N N . GLY A 1 175 ? -13.703 3.537 14.323 1.00 85.31 175 GLY A N 1
ATOM 1399 C CA . GLY A 1 175 ? -14.115 2.532 15.293 1.00 85.31 175 GLY A CA 1
ATOM 1400 C C . GLY A 1 175 ? -14.155 3.063 16.722 1.00 85.31 175 GLY A C 1
ATOM 1401 O O . GLY A 1 175 ? -13.810 4.208 16.998 1.00 85.31 175 GLY A O 1
ATOM 1402 N N . ILE A 1 176 ? -14.630 2.221 17.633 1.00 82.62 176 ILE A N 1
ATOM 1403 C CA . ILE A 1 176 ? -14.680 2.498 19.073 1.00 82.62 176 ILE A CA 1
ATOM 1404 C C . ILE A 1 176 ? -13.508 1.760 19.718 1.00 82.62 176 ILE A C 1
ATOM 1406 O O . ILE A 1 176 ? -13.327 0.579 19.417 1.00 82.62 176 ILE A O 1
ATOM 1410 N N . GLU A 1 177 ? -12.744 2.449 20.571 1.00 77.19 177 GLU A N 1
ATOM 1411 C CA . GLU A 1 177 ? -11.613 1.883 21.332 1.00 77.19 177 GLU A CA 1
ATOM 1412 C C . GLU A 1 177 ? -10.650 1.063 20.448 1.00 77.19 177 GLU A C 1
ATOM 1414 O O . GLU A 1 177 ? -10.397 -0.123 20.662 1.00 77.19 177 GLU A O 1
ATOM 1419 N N . MET A 1 178 ? -10.150 1.687 19.380 1.00 76.88 178 MET A N 1
ATOM 1420 C CA . MET A 1 178 ? -9.215 1.066 18.436 1.00 76.88 178 MET A CA 1
ATOM 1421 C C . MET A 1 178 ? -7.769 1.036 18.946 1.00 76.88 178 MET A C 1
ATOM 1423 O O . MET A 1 178 ? -6.962 0.276 18.392 1.00 76.88 178 MET A O 1
ATOM 1427 N N . ILE A 1 179 ? -7.450 1.863 19.949 1.00 75.12 179 ILE A N 1
ATOM 1428 C CA . ILE A 1 179 ? -6.125 2.017 20.567 1.00 75.12 179 ILE A CA 1
ATOM 1429 C C . ILE A 1 179 ? -6.156 1.845 22.083 1.00 75.12 179 ILE A C 1
ATOM 1431 O O . ILE A 1 179 ? -7.160 2.239 22.715 1.00 75.12 179 ILE A O 1
#

Radius of gyration: 17.1 Å; chains: 1; bounding box: 40×32×52 Å

pLDDT: mean 90.64, std 8.19, range [54.62, 98.62]

Secondary structure (DSSP, 8-state):
-HHHHHHHHHTTSS-HHHHHTT--S----HHHHHHHHHHHT-SS--SSTTEEEEEES-SSHHHHHHHTT--SEEEEEEEEEEEEEE-TT--EEEEEEEEEEEEEE--TTS---HHHHHHHHHHHHHHHHHHHHHHHH-TTSTTGGGEEEEEEEEEEEESTTTSEEEEEEEEEEEEES--